Protein AF-A0A6C2ULP2-F1 (afdb_monomer_lite)

Radius of gyration: 17.33 Å; chains: 1; bounding box: 53×50×37 Å

Secondary structure (DSSP, 8-state):
-HHHHHHHHHHHHHHHTTTTTHHHHHHHH-TT--HHHHHHHHHHHHHHHHTT--HHHHHHHHHHHHHHTT----HHHHHHHHTTHHHHTHHHHHHHHHHHHHHHTT--HHHHHHHHHHHHH-------------

Sequence (134 aa):
MRQAEDRVWAAITESAKRKFDYDGFKNRLSESGDERVADFILFQIIEGLAENLSHEELLLKVRGDLELFGYPVPEDEVNGFLADKKEILSAEVHAAREVLSGFAQGRSASELLTQVRKLLYSRPHEIYTRDTSG

Foldseek 3Di:
DVVLLVLLLCLLLVLLCVLDVLQVLLVQQDVVSPVVLSSVLSSLLLLCVLVVHDLVRSLVVNQVVCVVVVRRGDSCSSSVVNPCSCPSSVLSSVLSNCSVVCVVVVHDSVVSSVVSCCSRPPDPPPPPPPPPDD

Structure (mmCIF, N/CA/C/O backbone):
data_AF-A0A6C2ULP2-F1
#
_entry.id   AF-A0A6C2ULP2-F1
#
loop_
_atom_site.group_PDB
_atom_site.id
_atom_site.type_symbol
_atom_site.label_atom_id
_atom_site.label_alt_id
_atom_site.label_comp_id
_atom_site.label_asym_id
_atom_site.label_entity_id
_atom_site.label_seq_id
_atom_site.pdbx_PDB_ins_code
_atom_site.Cartn_x
_atom_site.Cartn_y
_atom_site.Cartn_z
_atom_site.occupancy
_atom_site.B_iso_or_equiv
_atom_site.auth_seq_id
_atom_site.auth_comp_id
_atom_site.auth_asym_id
_atom_site.auth_atom_id
_atom_site.pdbx_PDB_model_num
ATOM 1 N N . MET A 1 1 ? 5.032 6.938 18.925 1.00 44.06 1 MET A N 1
ATOM 2 C CA . MET A 1 1 ? 3.677 6.566 18.464 1.00 44.06 1 MET A CA 1
ATOM 3 C C . MET A 1 1 ? 3.649 5.993 17.039 1.00 44.06 1 MET A C 1
ATOM 5 O O . MET A 1 1 ? 2.819 5.129 16.821 1.00 44.06 1 MET A O 1
ATOM 9 N N . ARG A 1 2 ? 4.600 6.313 16.137 1.00 59.94 2 ARG A N 1
ATOM 10 C CA . ARG A 1 2 ? 4.674 5.739 14.766 1.00 59.94 2 ARG A CA 1
ATOM 11 C C . ARG A 1 2 ? 4.754 4.202 14.677 1.00 59.94 2 ARG A C 1
ATOM 13 O O . ARG A 1 2 ? 4.060 3.607 13.871 1.00 59.94 2 ARG A O 1
ATOM 20 N N . GLN A 1 3 ? 5.460 3.545 15.604 1.00 73.31 3 GLN A N 1
ATOM 21 C CA . GLN A 1 3 ? 5.665 2.084 15.569 1.00 73.31 3 GLN A CA 1
ATOM 22 C C . GLN A 1 3 ? 4.383 1.230 15.543 1.00 73.31 3 GLN A C 1
ATOM 24 O O . GLN A 1 3 ? 4.438 0.069 15.148 1.00 73.31 3 GLN A O 1
ATOM 29 N N . ALA A 1 4 ? 3.249 1.738 16.037 1.00 79.19 4 ALA A N 1
ATOM 30 C CA . ALA A 1 4 ? 1.998 0.980 16.036 1.00 79.19 4 ALA A CA 1
ATOM 31 C C . ALA A 1 4 ? 1.255 1.099 14.697 1.00 79.19 4 ALA A C 1
ATOM 33 O O . ALA A 1 4 ? 0.704 0.107 14.230 1.00 79.19 4 ALA A O 1
ATOM 34 N N . GLU A 1 5 ? 1.285 2.275 14.072 1.00 87.69 5 GLU A N 1
ATOM 35 C CA . GLU A 1 5 ? 0.740 2.518 12.730 1.00 87.69 5 GLU A CA 1
ATOM 36 C C . GLU A 1 5 ? 1.551 1.749 11.684 1.00 87.69 5 GLU A C 1
ATOM 38 O O . GLU A 1 5 ? 0.975 1.044 10.856 1.00 87.69 5 GLU A O 1
ATOM 43 N N . ASP A 1 6 ? 2.881 1.750 11.828 1.00 89.00 6 ASP A N 1
ATOM 44 C CA . ASP A 1 6 ? 3.795 0.963 10.994 1.00 89.00 6 ASP A CA 1
ATOM 45 C C . ASP A 1 6 ? 3.428 -0.531 11.013 1.00 89.00 6 ASP A C 1
ATOM 47 O O . ASP A 1 6 ? 3.499 -1.211 9.994 1.00 89.00 6 ASP A O 1
ATOM 51 N N . ARG A 1 7 ? 2.972 -1.063 12.159 1.00 91.69 7 ARG A N 1
ATOM 52 C CA . ARG A 1 7 ? 2.528 -2.466 12.272 1.00 91.69 7 ARG A CA 1
ATOM 53 C C . ARG A 1 7 ? 1.215 -2.742 11.547 1.00 91.69 7 ARG A C 1
ATOM 55 O O . ARG A 1 7 ? 1.018 -3.871 11.097 1.00 91.69 7 ARG A O 1
ATOM 62 N N . VAL A 1 8 ? 0.311 -1.764 11.477 1.00 94.00 8 VAL A N 1
ATOM 63 C CA . VAL A 1 8 ? -0.943 -1.886 10.718 1.00 94.00 8 VAL A CA 1
ATOM 64 C C . VAL A 1 8 ? -0.612 -1.990 9.236 1.00 94.00 8 VAL A C 1
ATOM 66 O O . VAL A 1 8 ? -1.025 -2.948 8.587 1.00 94.00 8 VAL A O 1
ATOM 69 N N . TRP A 1 9 ? 0.200 -1.061 8.735 1.00 94.62 9 TRP A N 1
ATOM 70 C CA . TRP A 1 9 ? 0.619 -1.043 7.338 1.00 94.62 9 TRP A CA 1
ATOM 71 C C . TRP A 1 9 ? 1.471 -2.250 6.964 1.00 94.62 9 TRP A C 1
ATOM 73 O O . TRP A 1 9 ? 1.197 -2.873 5.943 1.00 94.62 9 TRP A O 1
ATOM 83 N N . ALA A 1 10 ? 2.399 -2.667 7.830 1.00 93.50 10 ALA A N 1
ATOM 84 C CA . ALA A 1 10 ? 3.164 -3.894 7.633 1.00 93.50 10 ALA A CA 1
ATOM 85 C C . ALA A 1 10 ? 2.251 -5.120 7.491 1.00 93.50 10 ALA A C 1
ATOM 87 O O . ALA A 1 10 ? 2.494 -5.978 6.655 1.00 93.50 10 ALA A O 1
ATOM 88 N N . ALA A 1 11 ? 1.159 -5.216 8.257 1.00 94.62 11 ALA A N 1
ATOM 89 C CA . ALA A 1 11 ? 0.233 -6.340 8.112 1.00 94.62 11 ALA A CA 1
ATOM 90 C C . ALA A 1 11 ? -0.462 -6.371 6.737 1.00 94.62 11 ALA A C 1
ATOM 92 O O . ALA A 1 11 ? -0.779 -7.462 6.256 1.00 94.62 11 ALA A O 1
ATOM 93 N N . ILE A 1 12 ? -0.696 -5.204 6.128 1.00 96.25 12 ILE A N 1
ATOM 94 C CA . ILE A 1 12 ? -1.293 -5.064 4.795 1.00 96.25 12 ILE A CA 1
ATOM 95 C C . ILE A 1 12 ? -0.259 -5.390 3.716 1.00 96.25 12 ILE A C 1
ATOM 97 O O . ILE A 1 12 ? -0.513 -6.246 2.869 1.00 96.25 12 ILE A O 1
ATOM 101 N N . THR A 1 13 ? 0.917 -4.762 3.760 1.00 94.69 13 THR A N 1
ATOM 102 C CA . THR A 1 13 ? 1.962 -4.967 2.748 1.00 94.69 13 THR A CA 1
ATOM 103 C C . THR A 1 13 ? 2.492 -6.400 2.768 1.00 94.69 13 THR A C 1
ATOM 105 O O . THR A 1 13 ? 2.635 -7.001 1.709 1.00 94.69 13 THR A O 1
ATOM 108 N N . GLU A 1 14 ? 2.664 -7.018 3.940 1.00 94.56 14 GLU A N 1
ATOM 109 C CA . GLU A 1 14 ? 3.054 -8.432 4.051 1.00 94.56 14 GLU A CA 1
ATOM 110 C C . GLU A 1 14 ? 1.988 -9.402 3.518 1.00 94.56 14 GLU A C 1
ATOM 112 O O . GLU A 1 14 ? 2.325 -10.491 3.048 1.00 94.56 14 GLU A O 1
ATOM 117 N N . SER A 1 15 ? 0.704 -9.025 3.559 1.00 95.31 15 SER A N 1
ATOM 118 C CA . SER A 1 15 ? -0.348 -9.783 2.869 1.00 95.31 15 SER A CA 1
ATOM 119 C C . SER A 1 15 ? -0.191 -9.641 1.357 1.00 95.31 15 SER A C 1
ATOM 121 O O . SER A 1 15 ? -0.135 -10.649 0.651 1.00 95.31 15 SER A O 1
ATOM 123 N N . ALA A 1 16 ? -0.032 -8.404 0.872 1.00 94.56 16 ALA A N 1
ATOM 124 C CA . ALA A 1 16 ? 0.111 -8.090 -0.547 1.00 94.56 16 ALA A CA 1
ATOM 125 C C . ALA A 1 16 ? 1.309 -8.798 -1.195 1.00 94.56 16 ALA A C 1
ATOM 127 O O . ALA A 1 16 ? 1.157 -9.383 -2.267 1.00 94.56 16 ALA A O 1
ATOM 128 N N . LYS A 1 17 ? 2.474 -8.825 -0.527 1.00 94.56 17 LYS A N 1
ATOM 129 C CA . LYS A 1 17 ? 3.696 -9.510 -0.999 1.00 94.56 17 LYS A CA 1
ATOM 130 C C . LYS A 1 17 ? 3.467 -10.979 -1.368 1.00 94.56 17 LYS A C 1
ATOM 132 O O . LYS A 1 17 ? 4.193 -11.527 -2.186 1.00 94.56 17 LYS A O 1
ATOM 137 N N . ARG A 1 18 ? 2.457 -11.633 -0.782 1.00 94.06 18 ARG A N 1
ATOM 138 C CA . ARG A 1 18 ? 2.130 -13.051 -1.022 1.00 94.06 18 ARG A CA 1
ATOM 139 C C . ARG A 1 18 ? 1.156 -13.267 -2.183 1.00 94.06 18 ARG A C 1
ATOM 141 O O . ARG A 1 18 ? 0.833 -14.414 -2.484 1.00 94.06 18 ARG A O 1
ATOM 148 N N . LYS A 1 19 ? 0.631 -12.196 -2.785 1.00 91.88 19 LYS A N 1
ATOM 149 C CA . LYS A 1 19 ? -0.405 -12.244 -3.835 1.00 91.88 19 LYS A CA 1
ATOM 150 C C . LYS A 1 19 ? 0.156 -12.138 -5.251 1.00 91.88 19 LYS A C 1
ATOM 152 O O . LYS A 1 19 ? -0.580 -12.359 -6.206 1.00 91.88 19 LYS A O 1
ATOM 157 N N . PHE A 1 20 ? 1.434 -11.807 -5.393 1.00 90.50 20 PHE A N 1
ATOM 158 C CA . PHE A 1 20 ? 2.123 -11.694 -6.675 1.00 90.50 20 PHE A CA 1
ATOM 159 C C . PHE A 1 20 ? 3.597 -12.083 -6.520 1.00 90.50 20 PHE A C 1
ATOM 161 O O . PHE A 1 20 ? 4.071 -12.314 -5.409 1.00 90.50 20 PHE A O 1
ATOM 168 N N . ASP A 1 21 ? 4.324 -12.153 -7.636 1.00 89.69 21 ASP A N 1
ATOM 169 C CA . ASP A 1 21 ? 5.771 -12.381 -7.644 1.00 89.69 21 ASP A CA 1
ATOM 170 C C . ASP A 1 21 ? 6.526 -11.139 -7.135 1.00 89.69 21 ASP A C 1
ATOM 172 O O . ASP A 1 21 ? 7.006 -10.304 -7.909 1.00 89.69 21 ASP A O 1
ATOM 176 N N . TYR A 1 22 ? 6.564 -10.988 -5.809 1.00 89.75 22 TYR A N 1
ATOM 177 C CA . TYR A 1 22 ? 7.218 -9.867 -5.143 1.00 89.75 22 TYR A CA 1
ATOM 178 C C . TYR A 1 22 ? 8.736 -9.880 -5.343 1.00 89.75 22 TYR A C 1
ATOM 180 O O . TYR A 1 22 ? 9.322 -8.827 -5.586 1.00 89.75 22 TYR A O 1
ATOM 188 N N . ASP A 1 23 ? 9.376 -11.051 -5.317 1.00 88.88 23 ASP A N 1
ATOM 189 C CA . ASP A 1 23 ? 10.818 -11.148 -5.556 1.00 88.88 23 ASP A CA 1
ATOM 190 C C . ASP A 1 23 ? 11.175 -10.743 -6.989 1.00 88.88 23 ASP A C 1
ATOM 192 O O . ASP A 1 23 ? 12.097 -9.951 -7.191 1.00 88.88 23 ASP A O 1
ATOM 196 N N . GLY A 1 24 ? 10.414 -11.195 -7.990 1.00 86.44 24 GLY A N 1
ATOM 197 C CA . GLY A 1 24 ? 10.598 -10.753 -9.370 1.00 86.44 24 GLY A CA 1
ATOM 198 C C . GLY A 1 24 ? 10.298 -9.266 -9.573 1.00 86.44 24 GLY A C 1
ATOM 199 O O . GLY A 1 24 ? 10.910 -8.625 -10.422 1.00 86.44 24 GLY A O 1
ATOM 200 N N . PHE A 1 25 ? 9.369 -8.683 -8.814 1.00 84.38 25 PHE A N 1
ATOM 201 C CA . PHE A 1 25 ? 9.132 -7.235 -8.808 1.00 84.38 25 PHE A CA 1
ATOM 202 C C . PHE A 1 25 ? 10.311 -6.455 -8.207 1.00 84.38 25 PHE A C 1
ATOM 204 O O . PHE A 1 25 ? 10.851 -5.563 -8.858 1.00 84.38 25 PHE A O 1
ATOM 211 N N . LYS A 1 26 ? 10.764 -6.837 -7.011 1.00 86.50 26 LYS A N 1
ATOM 212 C CA . LYS A 1 26 ? 11.921 -6.244 -6.326 1.00 86.50 26 LYS A CA 1
ATOM 213 C C . LYS A 1 26 ? 13.180 -6.273 -7.196 1.00 86.50 26 LYS A C 1
ATOM 215 O O . LYS A 1 26 ? 13.884 -5.272 -7.285 1.00 86.50 26 LYS A O 1
ATOM 220 N N . ASN A 1 27 ? 13.430 -7.395 -7.871 1.00 83.75 27 ASN A N 1
ATOM 221 C CA . ASN A 1 27 ? 14.591 -7.566 -8.746 1.00 83.75 27 ASN A CA 1
ATOM 222 C C . ASN A 1 27 ? 14.509 -6.748 -10.047 1.00 83.75 27 ASN A C 1
ATOM 224 O O . ASN A 1 27 ? 15.532 -6.556 -10.694 1.00 83.75 27 ASN A O 1
ATOM 228 N N . ARG A 1 28 ? 13.314 -6.293 -10.452 1.00 77.12 28 ARG A N 1
ATOM 229 C CA . ARG A 1 28 ? 13.126 -5.444 -11.642 1.00 77.12 28 ARG A CA 1
ATOM 230 C C . ARG A 1 28 ? 13.355 -3.965 -11.347 1.00 77.12 28 ARG A C 1
ATOM 232 O O . ARG A 1 28 ? 14.000 -3.291 -12.130 1.00 77.12 28 ARG A O 1
ATOM 239 N N . LEU A 1 29 ? 12.908 -3.491 -10.186 1.00 71.81 29 LEU A N 1
ATOM 240 C CA . LEU A 1 29 ? 12.967 -2.073 -9.810 1.00 71.81 29 LEU A CA 1
ATOM 241 C C . LEU A 1 29 ? 14.374 -1.496 -9.627 1.00 71.81 29 LEU A C 1
ATOM 243 O O . LEU A 1 29 ? 14.539 -0.279 -9.592 1.00 71.81 29 LEU A O 1
ATOM 247 N N . SER A 1 30 ? 15.386 -2.337 -9.434 1.00 59.94 30 SER A N 1
ATOM 248 C CA . SER A 1 30 ? 16.767 -1.877 -9.328 1.00 59.94 30 SER A CA 1
ATOM 249 C C . SER A 1 30 ? 17.737 -3.004 -9.655 1.00 59.94 30 SER A C 1
ATOM 251 O O . SER A 1 30 ? 17.523 -4.141 -9.239 1.00 59.94 30 SER A O 1
ATOM 253 N N . GLU A 1 31 ? 18.862 -2.675 -10.296 1.00 58.12 31 GLU A N 1
ATOM 254 C CA . GLU A 1 31 ? 20.004 -3.596 -10.433 1.00 58.12 31 GLU A CA 1
ATOM 255 C C . GLU A 1 31 ? 20.525 -4.094 -9.064 1.00 58.12 31 GLU A C 1
ATOM 257 O O . GLU A 1 31 ? 21.218 -5.106 -8.992 1.00 58.12 31 GLU A O 1
ATOM 262 N N . SER A 1 32 ? 20.184 -3.399 -7.969 1.00 57.31 32 SER A N 1
ATOM 263 C CA . SER A 1 32 ? 20.572 -3.718 -6.592 1.00 57.31 32 SER A CA 1
ATOM 264 C C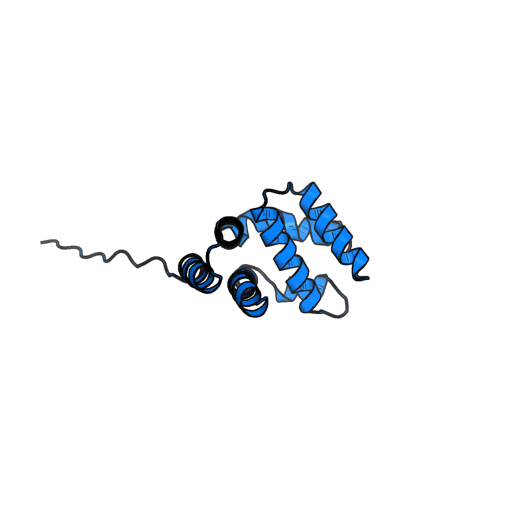 . SER A 1 32 ? 19.556 -4.557 -5.802 1.00 57.31 32 SER A C 1
ATOM 266 O O . SER A 1 32 ? 19.917 -5.060 -4.737 1.00 57.31 32 SER A O 1
ATOM 268 N N . GLY A 1 33 ? 18.315 -4.723 -6.277 1.00 64.50 33 GLY A N 1
ATOM 269 C CA . GLY A 1 33 ? 17.262 -5.468 -5.574 1.00 64.50 33 GLY A CA 1
ATOM 270 C C . GLY A 1 33 ? 16.910 -4.919 -4.182 1.00 64.50 33 GLY A C 1
ATOM 271 O O . GLY A 1 33 ? 16.624 -5.710 -3.280 1.00 64.50 33 GLY A O 1
ATOM 272 N N . ASP A 1 34 ? 16.964 -3.594 -3.971 1.00 80.12 34 ASP A N 1
ATOM 273 C CA . ASP A 1 34 ? 16.715 -2.995 -2.647 1.00 80.12 34 ASP A CA 1
ATOM 274 C C . ASP A 1 34 ? 15.249 -3.187 -2.222 1.00 80.12 34 ASP A C 1
ATOM 276 O O . ASP A 1 34 ? 14.329 -2.525 -2.710 1.00 80.12 34 ASP A O 1
ATOM 280 N N . GLU A 1 35 ? 15.040 -4.096 -1.267 1.00 85.06 35 GLU A N 1
ATOM 281 C CA . GLU A 1 35 ? 13.730 -4.434 -0.707 1.00 85.06 35 GLU A CA 1
ATOM 282 C C . GLU A 1 35 ? 12.991 -3.208 -0.161 1.00 85.06 35 GLU A C 1
ATOM 284 O O . GLU A 1 35 ? 11.771 -3.128 -0.263 1.00 85.06 35 GLU A O 1
ATOM 289 N N . ARG A 1 36 ? 13.710 -2.205 0.356 1.00 84.31 36 ARG A N 1
ATOM 290 C CA . ARG A 1 36 ? 13.076 -1.013 0.935 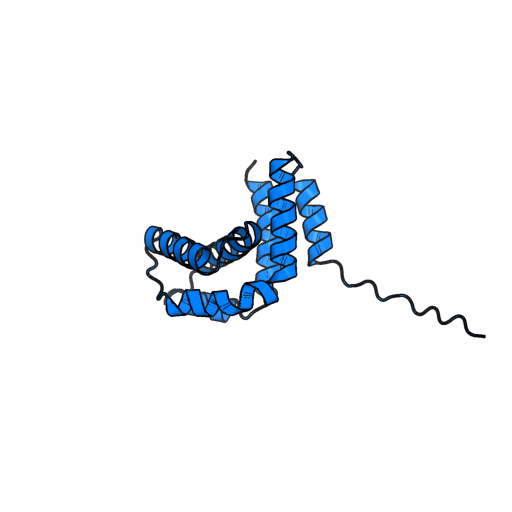1.00 84.31 36 ARG A CA 1
ATOM 291 C C . ARG A 1 36 ? 12.376 -0.170 -0.123 1.00 84.31 36 ARG A C 1
ATOM 293 O O . ARG A 1 36 ? 11.338 0.418 0.164 1.00 84.31 36 ARG A O 1
ATOM 300 N N . VAL A 1 37 ? 12.931 -0.118 -1.333 1.00 82.88 37 VAL A N 1
ATOM 301 C CA . VAL A 1 37 ? 12.337 0.617 -2.458 1.00 82.88 37 VAL A CA 1
ATOM 302 C C . VAL A 1 37 ? 11.096 -0.115 -2.952 1.00 82.88 37 VAL A C 1
ATOM 304 O O . VAL A 1 37 ? 10.045 0.499 -3.120 1.00 82.88 37 VAL A O 1
ATOM 307 N N . ALA A 1 38 ? 11.188 -1.436 -3.113 1.00 86.12 38 ALA A N 1
ATOM 308 C CA . ALA A 1 38 ? 10.052 -2.265 -3.505 1.00 86.12 38 ALA A CA 1
ATOM 309 C C . ALA A 1 38 ? 8.908 -2.202 -2.477 1.00 86.12 38 ALA A C 1
ATOM 311 O O . ALA A 1 38 ? 7.744 -2.062 -2.857 1.00 86.12 38 ALA A O 1
ATOM 312 N N . ASP A 1 39 ? 9.229 -2.226 -1.182 1.00 89.06 39 ASP A N 1
ATOM 313 C CA . ASP A 1 39 ? 8.259 -2.058 -0.095 1.00 89.06 39 ASP A CA 1
ATOM 314 C C . ASP A 1 39 ? 7.596 -0.691 -0.114 1.00 89.06 39 ASP A C 1
ATOM 316 O O . ASP A 1 39 ? 6.376 -0.594 0.031 1.00 89.06 39 ASP A O 1
ATOM 320 N N . PHE A 1 40 ? 8.388 0.358 -0.321 1.00 87.38 40 PHE A N 1
ATOM 321 C CA . PHE A 1 40 ? 7.878 1.713 -0.414 1.00 87.38 40 PHE A CA 1
ATOM 322 C C . PHE A 1 40 ? 6.917 1.870 -1.600 1.00 87.38 40 PHE A C 1
ATOM 324 O O . PHE A 1 40 ? 5.819 2.392 -1.424 1.00 87.38 40 PHE A O 1
ATOM 331 N N . ILE A 1 41 ? 7.269 1.359 -2.783 1.00 87.44 41 ILE A N 1
ATOM 332 C CA . ILE A 1 41 ? 6.385 1.409 -3.956 1.00 87.44 41 ILE A CA 1
ATOM 333 C C . ILE A 1 41 ? 5.102 0.618 -3.702 1.00 87.44 41 ILE A C 1
ATOM 335 O O . ILE A 1 41 ? 4.011 1.112 -3.973 1.00 87.44 41 ILE A O 1
ATOM 339 N N . LEU A 1 42 ? 5.207 -0.595 -3.156 1.00 91.31 42 LEU A N 1
ATOM 340 C CA . LEU A 1 42 ? 4.035 -1.411 -2.846 1.00 91.31 42 LEU A CA 1
ATOM 341 C C . LEU A 1 42 ? 3.093 -0.691 -1.872 1.00 91.31 42 LEU A C 1
ATOM 343 O O . LEU A 1 42 ? 1.879 -0.688 -2.079 1.00 91.31 42 LEU A O 1
ATOM 347 N N . PHE A 1 43 ? 3.652 -0.055 -0.841 1.00 93.00 43 PHE A N 1
ATOM 348 C CA . PHE A 1 43 ? 2.902 0.783 0.088 1.00 93.00 43 PHE A CA 1
ATOM 349 C C . PHE A 1 43 ? 2.186 1.929 -0.640 1.00 93.00 43 PHE A C 1
ATOM 351 O O . PHE A 1 43 ? 0.968 2.047 -0.516 1.00 93.00 43 PHE A O 1
ATOM 358 N N . GLN A 1 44 ? 2.909 2.703 -1.456 1.00 91.69 44 GLN A N 1
ATOM 359 C CA . GLN A 1 44 ? 2.361 3.835 -2.211 1.00 91.69 44 GLN A CA 1
ATOM 360 C C . GLN A 1 44 ? 1.218 3.435 -3.145 1.00 91.69 44 GLN A C 1
ATOM 362 O O . GLN A 1 44 ? 0.229 4.151 -3.282 1.00 91.69 44 GLN A O 1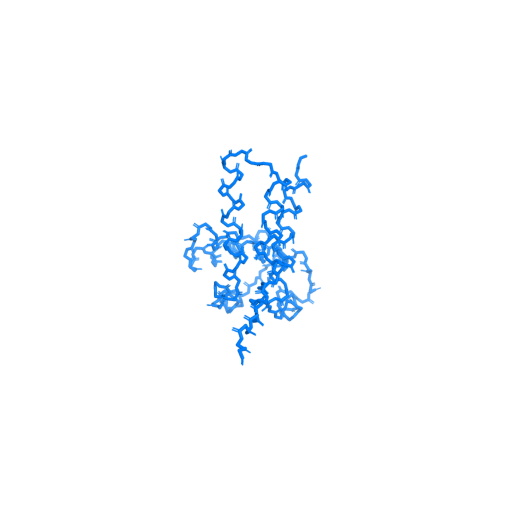
ATOM 367 N N . ILE A 1 45 ? 1.324 2.258 -3.756 1.00 91.81 45 ILE A N 1
ATOM 368 C CA . ILE A 1 45 ? 0.297 1.722 -4.646 1.00 91.81 45 ILE A CA 1
ATOM 369 C C . ILE A 1 45 ? -0.970 1.374 -3.875 1.00 91.81 45 ILE A C 1
ATOM 371 O O . ILE A 1 45 ? -2.063 1.765 -4.276 1.00 91.81 45 ILE A O 1
ATOM 375 N N . ILE A 1 46 ? -0.838 0.651 -2.764 1.00 95.12 46 ILE A N 1
ATOM 376 C CA . ILE A 1 46 ? -1.989 0.259 -1.946 1.00 95.12 46 ILE A CA 1
ATOM 377 C C . ILE A 1 46 ? -2.6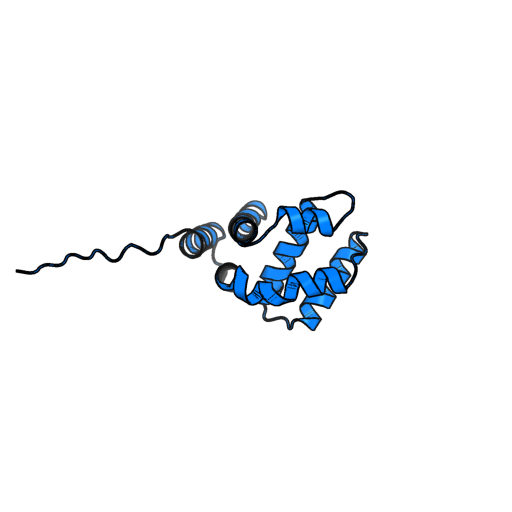68 1.497 -1.352 1.00 95.12 46 ILE A C 1
ATOM 379 O O . ILE A 1 46 ? -3.895 1.594 -1.401 1.00 95.12 46 ILE A O 1
ATOM 383 N N . GLU A 1 47 ? -1.882 2.437 -0.825 1.00 94.94 47 GLU A N 1
ATOM 384 C CA . GLU A 1 47 ? -2.367 3.700 -0.266 1.00 94.94 47 GLU A CA 1
ATOM 385 C C . GLU A 1 47 ? -3.095 4.531 -1.331 1.00 94.94 47 GLU A C 1
ATOM 387 O O . GLU A 1 47 ? -4.272 4.845 -1.164 1.00 94.94 47 GLU A O 1
ATOM 392 N N . GLY A 1 48 ? -2.469 4.785 -2.482 1.00 93.94 48 GLY A N 1
ATOM 393 C CA . GLY A 1 48 ? -3.087 5.577 -3.544 1.00 93.94 48 GLY A CA 1
ATOM 394 C C . GLY A 1 48 ? -4.345 4.932 -4.141 1.00 93.94 48 GLY A C 1
ATOM 395 O O . GLY A 1 48 ? -5.340 5.611 -4.401 1.00 93.94 48 GLY A O 1
ATOM 396 N N . LEU A 1 49 ? -4.376 3.603 -4.289 1.00 93.69 49 LEU A N 1
ATOM 397 C CA . LEU A 1 49 ? -5.594 2.885 -4.689 1.00 93.69 49 LEU A CA 1
ATOM 398 C C . LEU A 1 49 ? -6.698 2.980 -3.624 1.00 93.69 49 LEU A C 1
ATOM 400 O O . LEU A 1 49 ? -7.893 3.045 -3.955 1.00 93.69 49 LEU A O 1
ATOM 404 N N . ALA A 1 50 ? -6.326 2.986 -2.343 1.00 95.06 50 ALA A N 1
ATOM 405 C CA . ALA A 1 50 ? -7.264 3.178 -1.248 1.00 95.06 50 ALA A CA 1
ATOM 406 C C . ALA A 1 50 ? -7.882 4.583 -1.293 1.00 95.06 50 ALA A C 1
ATOM 408 O O . ALA A 1 50 ? -9.102 4.704 -1.166 1.00 95.06 50 ALA A O 1
ATOM 409 N N . GLU A 1 51 ? -7.081 5.601 -1.602 1.00 94.62 51 GLU A N 1
ATOM 410 C CA . GLU A 1 51 ? -7.506 6.994 -1.793 1.00 94.62 51 GLU A CA 1
ATOM 411 C C . GLU A 1 51 ? -8.306 7.239 -3.086 1.00 94.62 51 GLU A C 1
ATOM 413 O O . GLU A 1 51 ? -8.858 8.319 -3.277 1.00 94.62 51 GLU A O 1
ATOM 418 N N . ASN A 1 52 ? -8.473 6.216 -3.933 1.00 92.62 52 ASN A N 1
ATOM 419 C CA . ASN A 1 52 ? -9.118 6.292 -5.250 1.00 92.62 52 ASN A CA 1
ATOM 420 C C . ASN A 1 52 ? -8.377 7.178 -6.259 1.00 92.62 52 ASN A C 1
ATOM 422 O O . ASN A 1 52 ? -9.020 7.725 -7.157 1.00 92.62 52 ASN A O 1
ATOM 426 N N . LEU A 1 53 ? -7.049 7.273 -6.157 1.00 93.00 53 LEU A N 1
ATOM 427 C CA . LEU A 1 53 ? -6.254 7.876 -7.220 1.00 93.00 53 LEU A CA 1
ATOM 428 C C . LEU A 1 53 ? -6.514 7.144 -8.541 1.00 93.00 53 LEU A C 1
ATOM 430 O O . LEU A 1 53 ? -6.634 5.911 -8.592 1.00 93.00 53 LEU A O 1
ATOM 434 N N . SER A 1 54 ? -6.620 7.917 -9.617 1.00 90.50 54 SER A N 1
ATOM 435 C CA . SER A 1 54 ? -6.609 7.367 -10.964 1.00 90.50 54 SER A CA 1
ATOM 436 C C . SER A 1 54 ? -5.265 6.697 -11.250 1.00 90.50 54 SER A C 1
ATOM 438 O O . SER A 1 54 ? -4.258 6.933 -10.580 1.00 90.50 54 SER A O 1
ATOM 440 N N . HIS A 1 55 ? -5.243 5.841 -12.269 1.00 88.88 55 HIS A N 1
ATOM 441 C CA . HIS A 1 55 ? -4.019 5.157 -12.682 1.00 88.88 55 HIS A CA 1
ATOM 442 C C . HIS A 1 55 ? -2.899 6.145 -13.042 1.00 88.88 55 HIS A C 1
ATOM 444 O O . HIS A 1 55 ? -1.752 5.932 -12.664 1.00 88.88 55 HIS A O 1
ATOM 450 N N . GLU A 1 56 ? -3.243 7.241 -13.722 1.00 90.31 56 GLU A N 1
ATOM 451 C CA . GLU A 1 56 ? -2.302 8.296 -14.114 1.00 90.31 56 GLU A CA 1
ATOM 452 C C . GLU A 1 56 ? -1.744 9.047 -12.897 1.00 90.31 56 GLU A C 1
ATOM 454 O O . GLU A 1 56 ? -0.531 9.210 -12.777 1.00 90.31 56 GLU A O 1
ATOM 459 N N . GLU A 1 57 ? -2.607 9.440 -11.954 1.00 92.62 57 GLU A N 1
ATOM 460 C CA . GLU A 1 57 ? -2.180 10.100 -10.712 1.00 92.62 57 GLU A CA 1
ATOM 461 C C . GLU A 1 57 ? -1.262 9.199 -9.886 1.00 92.62 57 GLU A C 1
ATOM 463 O O . GLU A 1 57 ? -0.243 9.656 -9.369 1.00 92.62 57 GLU A O 1
ATOM 468 N N . LEU A 1 58 ? -1.593 7.909 -9.789 1.00 91.56 58 LEU A N 1
ATOM 469 C CA . LEU A 1 58 ? -0.792 6.944 -9.049 1.00 91.56 58 LEU A CA 1
ATOM 470 C C . LEU A 1 58 ? 0.571 6.709 -9.705 1.00 91.56 58 LEU A C 1
ATOM 472 O O . LEU A 1 58 ? 1.587 6.667 -9.012 1.00 91.56 58 LEU A O 1
ATOM 476 N N . LEU A 1 59 ? 0.604 6.598 -11.034 1.00 90.25 59 LEU A N 1
ATOM 477 C CA . LEU A 1 59 ? 1.839 6.472 -11.803 1.00 90.25 59 LEU A CA 1
ATOM 478 C C . LEU A 1 59 ? 2.740 7.695 -11.605 1.00 90.25 59 LEU A C 1
ATOM 480 O O . LEU A 1 59 ? 3.926 7.540 -11.309 1.00 90.25 59 LEU A O 1
ATOM 484 N N . LEU A 1 60 ? 2.179 8.903 -11.719 1.00 90.44 60 LEU A N 1
ATOM 485 C CA . LEU A 1 60 ? 2.914 10.150 -11.508 1.00 90.44 60 LEU A CA 1
ATOM 486 C C . LEU A 1 60 ? 3.458 10.236 -10.080 1.00 90.44 60 LEU A C 1
ATOM 488 O O . LEU A 1 60 ? 4.622 10.585 -9.885 1.00 90.44 60 LEU A O 1
ATOM 492 N N . LYS A 1 61 ? 2.633 9.876 -9.091 1.00 90.38 61 LYS A N 1
ATOM 493 C CA . LYS A 1 61 ? 3.016 9.878 -7.681 1.00 90.38 61 LYS A CA 1
ATOM 494 C C . LYS A 1 61 ? 4.192 8.936 -7.417 1.00 90.38 61 LYS A C 1
ATOM 496 O O . LYS A 1 61 ? 5.215 9.369 -6.897 1.00 90.38 61 LYS A O 1
ATOM 501 N N . VAL A 1 62 ? 4.060 7.665 -7.801 1.00 88.81 62 VAL A N 1
ATOM 502 C CA . VAL A 1 62 ? 5.088 6.639 -7.562 1.00 88.81 62 VAL A CA 1
ATOM 503 C C . VAL A 1 62 ? 6.398 7.013 -8.252 1.00 88.81 62 VAL A C 1
ATOM 505 O O . VAL A 1 62 ? 7.462 6.887 -7.651 1.00 88.81 62 VAL A O 1
ATOM 508 N N . ARG A 1 63 ? 6.336 7.517 -9.489 1.00 88.06 63 ARG A N 1
ATOM 509 C CA . ARG A 1 63 ? 7.528 7.971 -10.215 1.00 88.06 63 ARG A CA 1
ATOM 510 C C . ARG A 1 63 ? 8.196 9.169 -9.557 1.00 88.06 63 ARG A C 1
ATOM 512 O O . ARG A 1 63 ? 9.405 9.138 -9.365 1.00 88.06 63 ARG A O 1
ATOM 519 N N . GLY A 1 64 ? 7.423 10.191 -9.192 1.00 87.69 64 GLY A N 1
ATOM 520 C CA . GLY A 1 64 ? 7.957 11.379 -8.528 1.00 87.69 64 GLY A CA 1
ATOM 521 C C . GLY A 1 64 ? 8.648 11.036 -7.209 1.00 87.69 64 GLY A C 1
ATOM 522 O O . GLY A 1 64 ? 9.741 11.533 -6.936 1.00 87.69 64 GLY A O 1
ATOM 523 N N . ASP A 1 65 ? 8.060 10.125 -6.429 1.00 86.81 65 ASP A N 1
ATOM 524 C CA . ASP A 1 65 ? 8.670 9.659 -5.187 1.00 86.81 65 ASP A CA 1
ATOM 525 C C . ASP A 1 65 ? 9.972 8.878 -5.464 1.00 86.81 65 ASP A C 1
ATOM 527 O O . ASP A 1 65 ? 10.983 9.104 -4.801 1.00 86.81 65 ASP A O 1
ATOM 531 N N . LEU A 1 66 ? 9.996 8.002 -6.474 1.00 83.19 66 LEU A N 1
ATOM 532 C CA . LEU A 1 66 ? 11.195 7.239 -6.841 1.00 83.19 66 LEU A CA 1
ATOM 533 C C . LEU A 1 66 ? 12.343 8.117 -7.345 1.00 83.19 66 LEU A C 1
ATOM 535 O O . LEU A 1 66 ? 13.489 7.941 -6.921 1.00 83.19 66 LEU A O 1
ATOM 539 N N . GLU A 1 67 ? 12.036 9.097 -8.192 1.00 84.38 67 GLU A N 1
ATOM 540 C CA . GLU A 1 67 ? 13.005 10.084 -8.671 1.00 84.38 67 GLU A CA 1
ATOM 541 C C . GLU A 1 67 ? 13.598 10.888 -7.504 1.00 84.38 67 GLU A C 1
ATOM 543 O O . GLU A 1 67 ? 14.814 11.088 -7.452 1.00 84.38 67 GLU A O 1
ATOM 548 N N . LEU A 1 68 ? 12.777 11.272 -6.519 1.00 83.44 68 LEU A N 1
ATOM 549 C CA . LEU A 1 68 ? 13.231 11.970 -5.312 1.00 83.44 68 LEU A CA 1
ATOM 550 C C . LEU A 1 68 ? 14.207 11.128 -4.473 1.00 83.44 68 LEU A C 1
ATOM 552 O O . LEU A 1 68 ? 15.138 11.675 -3.878 1.00 83.44 68 LEU A O 1
ATOM 556 N N . PHE A 1 69 ? 14.027 9.806 -4.442 1.00 76.50 69 PHE A N 1
ATOM 557 C CA . PHE A 1 69 ? 14.938 8.877 -3.766 1.00 76.50 69 PHE A CA 1
ATOM 558 C C . PHE A 1 69 ? 16.166 8.490 -4.606 1.00 76.50 69 PHE A C 1
ATOM 560 O O . PHE A 1 69 ? 17.007 7.728 -4.130 1.00 76.50 69 PHE A O 1
ATOM 567 N N . GLY A 1 70 ? 16.308 9.031 -5.821 1.00 79.06 70 GLY A N 1
ATOM 568 C CA . GLY A 1 70 ? 17.432 8.741 -6.710 1.00 79.06 70 GLY A CA 1
ATOM 569 C C . GLY A 1 70 ? 17.314 7.405 -7.447 1.00 79.06 70 GLY A C 1
ATOM 570 O O . GLY A 1 70 ? 18.326 6.884 -7.911 1.00 79.06 70 GLY A O 1
ATOM 571 N N . TYR A 1 71 ? 16.100 6.861 -7.567 1.00 77.75 71 TYR A N 1
ATOM 572 C CA . TYR A 1 71 ? 15.800 5.639 -8.312 1.00 77.75 71 TYR A CA 1
ATOM 573 C C . TYR A 1 71 ? 15.019 5.984 -9.586 1.00 77.75 71 TYR A C 1
ATOM 575 O O . TYR A 1 71 ? 13.790 5.961 -9.581 1.00 77.75 71 TYR A O 1
ATOM 583 N N . PRO A 1 72 ? 15.692 6.326 -10.696 1.00 72.69 72 PRO A N 1
ATOM 584 C CA . PRO A 1 72 ? 15.006 6.531 -11.963 1.00 72.69 72 PRO A CA 1
ATOM 585 C C . PRO A 1 72 ? 14.512 5.177 -12.492 1.00 72.69 72 PRO A C 1
ATOM 587 O O . PRO A 1 72 ? 15.297 4.382 -13.004 1.00 72.69 72 PRO A O 1
ATOM 590 N N . VAL A 1 73 ? 13.213 4.906 -12.354 1.00 71.88 73 VAL A N 1
ATOM 591 C CA . VAL A 1 73 ? 12.573 3.694 -12.889 1.00 71.88 73 VAL A CA 1
ATOM 592 C C . VAL A 1 73 ? 11.844 4.039 -14.193 1.00 71.88 73 VAL A C 1
ATOM 594 O O . VAL A 1 73 ? 11.159 5.067 -14.243 1.00 71.88 73 VAL A O 1
ATOM 597 N N . PRO A 1 74 ? 11.957 3.215 -15.255 1.00 72.69 74 PRO A N 1
ATOM 598 C CA . PRO A 1 74 ? 11.208 3.426 -16.489 1.00 72.69 74 PRO A CA 1
ATOM 599 C C . PRO A 1 74 ? 9.696 3.460 -16.241 1.00 72.69 74 PRO A C 1
ATOM 601 O O . PRO A 1 74 ? 9.150 2.637 -15.505 1.00 72.69 74 PRO A O 1
ATOM 604 N N . GLU A 1 75 ? 9.002 4.389 -16.899 1.00 76.88 75 GLU A N 1
ATOM 605 C CA . GLU A 1 75 ? 7.547 4.537 -16.778 1.00 76.88 75 GLU A CA 1
ATOM 606 C C . GLU A 1 75 ? 6.806 3.233 -17.095 1.00 76.88 75 GLU A C 1
ATOM 608 O O . GLU A 1 75 ? 5.900 2.846 -16.358 1.00 76.88 75 GLU A O 1
ATOM 613 N N . ASP A 1 76 ? 7.245 2.521 -18.134 1.00 79.88 76 ASP A N 1
ATOM 614 C CA . ASP A 1 76 ? 6.650 1.258 -18.570 1.00 79.88 76 ASP A CA 1
ATOM 615 C C . ASP A 1 76 ? 6.730 0.155 -17.505 1.00 79.88 76 ASP A C 1
ATOM 617 O O . ASP A 1 76 ? 5.828 -0.681 -17.420 1.00 79.88 76 ASP A O 1
ATOM 621 N N . GLU A 1 77 ? 7.763 0.156 -16.656 1.00 77.25 77 GLU A N 1
ATOM 622 C CA . GLU A 1 77 ? 7.900 -0.834 -15.583 1.00 77.25 77 GLU A CA 1
ATOM 623 C C . GLU A 1 77 ? 6.894 -0.590 -14.458 1.00 77.25 77 GLU A C 1
ATOM 625 O O . GLU A 1 77 ? 6.210 -1.518 -14.018 1.00 77.25 77 GLU A O 1
ATOM 630 N N . VAL A 1 78 ? 6.754 0.666 -14.023 1.00 79.19 78 VAL A N 1
ATOM 631 C CA . VAL A 1 78 ? 5.773 1.044 -12.996 1.00 79.19 78 VAL A CA 1
ATOM 632 C C . VAL A 1 78 ? 4.354 0.868 -13.536 1.00 79.19 78 VAL A C 1
ATOM 634 O O . VAL A 1 78 ? 3.494 0.303 -12.863 1.00 79.19 78 VAL A O 1
ATOM 637 N N . ASN A 1 79 ? 4.114 1.292 -14.776 1.00 83.62 79 ASN A N 1
ATOM 638 C CA . ASN A 1 79 ? 2.828 1.167 -15.449 1.00 83.62 79 ASN A CA 1
ATOM 639 C C . ASN A 1 79 ? 2.407 -0.304 -15.609 1.00 83.62 79 ASN A C 1
ATOM 641 O O . ASN A 1 79 ? 1.286 -0.676 -15.253 1.00 83.62 79 ASN A O 1
ATOM 645 N N . GLY A 1 80 ? 3.325 -1.155 -16.078 1.00 79.81 80 GLY A N 1
ATOM 646 C CA . GLY A 1 80 ? 3.101 -2.593 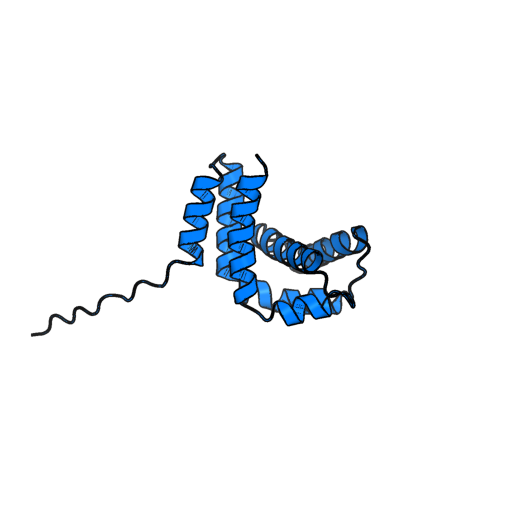-16.207 1.00 79.81 80 GLY A CA 1
ATOM 647 C C . GLY A 1 80 ? 2.837 -3.266 -14.863 1.00 79.81 80 GLY A C 1
ATOM 648 O O . GLY A 1 80 ? 1.995 -4.158 -14.779 1.00 79.81 80 GLY A O 1
ATOM 649 N N . PHE A 1 81 ? 3.495 -2.807 -13.794 1.00 77.38 81 PHE A N 1
ATOM 650 C CA . PHE A 1 81 ? 3.201 -3.290 -12.452 1.00 77.38 81 PHE A CA 1
ATOM 651 C C . PHE A 1 81 ? 1.810 -2.873 -11.979 1.00 77.38 81 PHE A C 1
ATOM 653 O O . PHE A 1 81 ? 1.135 -3.700 -11.387 1.00 77.38 81 PHE A O 1
ATOM 660 N N . LEU A 1 82 ? 1.376 -1.635 -12.226 1.00 82.00 82 LEU A N 1
ATOM 661 C CA . LEU A 1 82 ? 0.104 -1.087 -11.741 1.00 82.00 82 LEU A CA 1
ATOM 662 C C . LEU A 1 82 ? -1.144 -1.711 -12.385 1.00 82.00 82 LEU A C 1
ATOM 664 O O . LEU A 1 82 ? -2.186 -1.786 -11.730 1.00 82.00 82 LEU A O 1
ATOM 668 N N . ALA A 1 83 ? -1.046 -2.146 -13.644 1.00 82.50 83 ALA A N 1
ATOM 669 C CA . ALA A 1 83 ? -2.189 -2.476 -14.500 1.00 82.50 83 ALA A CA 1
ATOM 670 C C . ALA A 1 83 ? -3.176 -3.508 -13.912 1.00 82.50 83 ALA A C 1
ATOM 672 O O . ALA A 1 83 ? -4.382 -3.395 -14.121 1.00 82.50 83 ALA A O 1
ATOM 673 N N . ASP A 1 84 ? -2.686 -4.492 -13.157 1.00 82.50 84 ASP A N 1
ATOM 674 C CA . ASP A 1 84 ? -3.471 -5.595 -12.582 1.00 82.50 84 ASP A CA 1
ATOM 675 C C . ASP A 1 84 ? -3.600 -5.521 -11.043 1.00 82.50 84 ASP A C 1
ATOM 677 O O . ASP A 1 84 ? -4.370 -6.267 -10.430 1.00 82.50 84 ASP A O 1
ATOM 681 N N . LYS A 1 85 ? -2.882 -4.606 -10.377 1.00 84.44 85 LYS A N 1
ATOM 682 C CA . LYS A 1 85 ? -2.751 -4.617 -8.906 1.00 84.44 85 LYS A CA 1
ATOM 683 C C . LYS A 1 85 ? -4.013 -4.211 -8.187 1.00 84.44 85 LYS A C 1
ATOM 685 O O . LYS A 1 85 ? -4.263 -4.705 -7.094 1.00 84.44 85 LYS A O 1
ATOM 690 N N . LYS A 1 86 ? -4.843 -3.375 -8.806 1.00 83.19 86 LYS A N 1
ATOM 691 C CA . LYS A 1 86 ? -6.156 -3.031 -8.254 1.00 83.19 86 LYS A CA 1
ATOM 692 C C . LYS A 1 86 ? -7.048 -4.263 -8.075 1.00 83.19 86 LYS A C 1
ATOM 694 O O . LYS A 1 86 ? -7.804 -4.325 -7.109 1.00 83.19 86 LYS A O 1
ATOM 699 N N . GLU A 1 87 ? -6.956 -5.231 -8.983 1.00 87.94 87 GLU A N 1
ATOM 700 C CA . GLU A 1 87 ? -7.723 -6.475 -8.910 1.00 87.94 87 GLU A CA 1
ATOM 701 C C . GLU A 1 87 ? -7.069 -7.467 -7.938 1.00 87.94 87 GLU A C 1
ATOM 703 O O . GLU A 1 87 ? -7.717 -7.929 -6.993 1.00 87.94 87 GLU A O 1
ATOM 708 N N . ILE A 1 88 ? -5.764 -7.718 -8.109 1.00 91.69 88 ILE A N 1
ATOM 709 C CA . ILE A 1 88 ? -4.994 -8.682 -7.303 1.00 91.69 88 ILE A CA 1
ATOM 710 C C . ILE A 1 88 ? -4.985 -8.310 -5.814 1.00 91.69 88 ILE A C 1
ATOM 712 O O . ILE A 1 88 ? -5.101 -9.187 -4.959 1.00 91.69 88 ILE A O 1
ATOM 716 N N . LEU A 1 89 ? -4.858 -7.017 -5.504 1.00 93.50 89 LEU A N 1
ATOM 717 C CA . LEU A 1 89 ? -4.736 -6.490 -4.143 1.00 93.50 89 LEU A CA 1
ATOM 718 C C . LEU A 1 89 ? -6.056 -5.913 -3.618 1.00 93.50 89 LEU A C 1
ATOM 720 O O . LEU A 1 89 ? -6.053 -5.099 -2.700 1.00 93.50 89 LEU A O 1
ATOM 724 N N . SER A 1 90 ? -7.200 -6.289 -4.194 1.00 93.44 90 SER A N 1
ATOM 725 C CA . SER A 1 90 ? -8.508 -5.721 -3.830 1.00 93.44 90 SER A CA 1
ATOM 726 C C . SER A 1 90 ? -8.829 -5.830 -2.329 1.00 93.44 90 SER A C 1
ATOM 728 O O . SER A 1 90 ? -9.381 -4.890 -1.749 1.00 93.44 90 SER A O 1
ATOM 730 N N . ALA A 1 91 ? -8.434 -6.928 -1.673 1.00 94.81 91 ALA A N 1
ATOM 731 C CA . ALA A 1 91 ? -8.591 -7.109 -0.230 1.00 94.81 91 ALA A CA 1
ATOM 732 C C . ALA A 1 91 ? -7.678 -6.170 0.577 1.00 94.81 91 ALA A C 1
ATOM 734 O O . ALA A 1 91 ? -8.122 -5.554 1.547 1.00 94.81 91 ALA A O 1
ATOM 735 N N . GLU A 1 92 ? -6.419 -6.022 0.166 1.00 97.00 92 GLU A N 1
ATOM 736 C CA . GLU A 1 92 ? -5.447 -5.127 0.795 1.00 97.00 92 GLU A CA 1
ATOM 737 C C . GLU A 1 92 ? -5.814 -3.653 0.604 1.00 97.00 92 GLU A C 1
ATOM 739 O O . GLU A 1 92 ? -5.742 -2.879 1.557 1.00 97.00 92 GLU A O 1
ATOM 744 N N . VAL A 1 93 ? -6.301 -3.277 -0.579 1.00 95.62 93 VAL A N 1
ATOM 745 C CA . VAL A 1 93 ? -6.839 -1.939 -0.865 1.00 95.62 93 VAL A CA 1
ATOM 746 C C . VAL A 1 93 ? -8.064 -1.659 0.005 1.00 95.62 93 VAL A C 1
ATOM 748 O O . VAL A 1 93 ? -8.184 -0.573 0.572 1.00 95.62 93 VAL A O 1
ATOM 751 N N . HIS A 1 94 ? -8.966 -2.630 0.170 1.00 95.19 94 HIS A N 1
ATOM 752 C CA . HIS A 1 94 ? -10.105 -2.472 1.074 1.00 95.19 94 HIS A CA 1
ATOM 753 C C . HIS A 1 94 ? -9.660 -2.304 2.535 1.00 95.19 94 HIS A C 1
ATOM 755 O O . HIS A 1 94 ? -10.128 -1.390 3.213 1.00 95.19 94 HIS A O 1
ATOM 761 N N . ALA A 1 95 ? -8.718 -3.124 3.008 1.00 96.38 95 ALA A N 1
ATOM 762 C CA . ALA A 1 95 ? -8.164 -2.998 4.353 1.00 96.38 95 ALA A CA 1
ATOM 763 C C . ALA A 1 95 ? -7.477 -1.637 4.570 1.00 96.38 95 ALA A C 1
ATOM 765 O O . ALA A 1 95 ? -7.667 -1.021 5.617 1.00 96.38 95 ALA A O 1
ATOM 766 N N . ALA A 1 96 ? -6.738 -1.134 3.580 1.00 96.88 96 ALA A N 1
ATOM 767 C CA . ALA A 1 96 ? -6.111 0.184 3.629 1.00 96.88 96 ALA A CA 1
ATOM 768 C C . ALA A 1 96 ? -7.143 1.319 3.720 1.00 96.88 96 ALA A C 1
ATOM 770 O O . ALA A 1 96 ? -6.970 2.235 4.521 1.00 96.88 96 ALA A O 1
ATOM 771 N N . ARG A 1 97 ? -8.269 1.231 2.995 1.00 95.88 97 ARG A N 1
ATOM 772 C CA . ARG A 1 97 ? -9.381 2.198 3.120 1.00 95.88 97 ARG A CA 1
ATOM 773 C C . ARG A 1 97 ? -9.953 2.250 4.532 1.00 95.88 97 ARG A C 1
ATOM 775 O O . ARG A 1 97 ? -10.153 3.337 5.072 1.00 95.88 97 ARG A O 1
ATOM 782 N N . GLU A 1 98 ? -10.187 1.087 5.135 1.00 95.62 98 GLU A N 1
ATOM 783 C CA . GLU A 1 98 ? -10.678 0.986 6.515 1.00 95.62 98 GLU A CA 1
ATOM 784 C C . GLU A 1 98 ? -9.687 1.593 7.516 1.00 95.62 98 GLU A C 1
ATOM 786 O O . GLU A 1 98 ? -10.091 2.241 8.483 1.00 95.62 98 GLU A O 1
ATOM 791 N N . VAL A 1 99 ? -8.387 1.417 7.272 1.00 95.56 99 VAL A N 1
ATOM 792 C CA . VAL A 1 99 ? -7.317 1.986 8.098 1.00 95.56 99 VAL A CA 1
ATOM 793 C C . VAL A 1 99 ? -7.260 3.506 7.976 1.00 95.56 99 VAL A C 1
ATOM 795 O O . VAL A 1 99 ? -7.287 4.182 9.003 1.00 95.56 99 VAL A O 1
ATOM 798 N N . LEU A 1 100 ? -7.247 4.048 6.755 1.00 94.56 100 LEU A N 1
ATOM 799 C CA . LEU A 1 100 ? -7.245 5.495 6.511 1.00 94.56 100 LEU A CA 1
ATOM 800 C C . LEU A 1 100 ? -8.471 6.165 7.146 1.00 94.56 100 LEU A C 1
ATOM 802 O O . LEU A 1 100 ? -8.341 7.131 7.901 1.00 94.56 100 LEU A O 1
ATOM 806 N N . SER A 1 101 ? -9.663 5.605 6.912 1.00 94.94 101 SER A N 1
ATOM 807 C CA . SER A 1 101 ? -10.906 6.096 7.517 1.00 94.94 101 SER A CA 1
ATOM 808 C C . SER A 1 101 ? -10.875 5.991 9.043 1.00 94.94 101 SER A C 1
ATOM 810 O O . SER A 1 101 ? -11.258 6.923 9.751 1.00 94.94 101 SER A O 1
ATOM 812 N N . GLY A 1 102 ? -10.371 4.874 9.567 1.00 95.25 102 GLY A N 1
ATOM 813 C CA . GLY A 1 102 ? -10.287 4.640 10.998 1.00 95.25 102 GLY A CA 1
ATOM 814 C C . GLY A 1 102 ? -9.347 5.602 11.716 1.00 95.25 102 GLY A C 1
ATOM 815 O O . GLY A 1 102 ? -9.713 6.124 12.770 1.00 95.25 102 GLY A O 1
ATOM 816 N N . PHE A 1 103 ? -8.178 5.891 11.142 1.00 94.19 103 PHE A N 1
ATOM 817 C CA . PHE A 1 103 ? -7.273 6.902 11.688 1.00 94.19 103 PHE A CA 1
ATOM 818 C C . PHE A 1 103 ? -7.889 8.300 11.646 1.00 94.19 103 PHE A C 1
ATOM 820 O O . PHE A 1 103 ? -7.811 9.017 12.643 1.00 94.19 103 PHE A O 1
ATOM 827 N N . ALA A 1 104 ? -8.580 8.665 10.561 1.00 93.06 104 ALA A N 1
ATOM 828 C CA . ALA A 1 104 ? -9.296 9.941 10.475 1.00 93.06 104 ALA A CA 1
ATOM 829 C C . ALA A 1 104 ? -10.397 10.083 11.547 1.00 93.06 104 ALA A C 1
ATOM 831 O O . ALA A 1 104 ? -10.684 11.186 12.007 1.00 93.06 104 ALA A O 1
ATOM 832 N N . GLN A 1 105 ? -10.984 8.966 11.986 1.00 95.25 105 GLN A N 1
ATOM 833 C CA . GLN A 1 105 ? -11.964 8.906 13.079 1.00 95.25 105 GLN A CA 1
ATOM 834 C C . GLN A 1 105 ? -11.328 8.830 14.480 1.00 95.25 105 GLN A C 1
ATOM 836 O O . GLN A 1 105 ? -12.050 8.753 15.474 1.00 95.25 105 GLN A O 1
ATOM 841 N N . GLY A 1 106 ? -9.996 8.826 14.588 1.00 94.25 106 GLY A N 1
ATOM 842 C CA . GLY A 1 106 ? -9.281 8.732 15.863 1.00 94.25 106 GLY A CA 1
ATOM 843 C C . GLY A 1 106 ? -9.257 7.328 16.477 1.00 94.25 106 GLY A C 1
ATOM 844 O O . GLY A 1 106 ? -9.003 7.196 17.676 1.00 94.25 106 GLY A O 1
ATOM 845 N N . ARG A 1 107 ? -9.519 6.272 15.691 1.00 95.12 107 ARG A N 1
ATOM 846 C CA . ARG A 1 107 ? -9.404 4.880 16.157 1.00 95.12 107 ARG A CA 1
ATOM 847 C C . ARG A 1 107 ? -7.948 4.533 16.445 1.00 95.12 107 ARG A C 1
ATOM 849 O O . ARG A 1 107 ? -7.027 5.021 15.791 1.00 95.12 107 ARG A O 1
ATOM 856 N N . SER A 1 108 ? -7.730 3.652 17.415 1.00 94.06 108 SER A N 1
ATOM 857 C CA . SER A 1 108 ? -6.374 3.262 17.792 1.00 94.06 108 SER A CA 1
ATOM 858 C C . SER A 1 108 ? -5.757 2.288 16.782 1.00 94.06 108 SER A C 1
ATOM 860 O O . SER A 1 108 ? -6.432 1.423 16.217 1.00 94.06 108 SER A O 1
ATOM 862 N N . ALA A 1 109 ? -4.433 2.348 16.621 1.00 93.31 109 ALA A N 1
ATOM 863 C CA . ALA A 1 109 ? -3.699 1.413 15.766 1.00 93.31 109 ALA A CA 1
ATOM 864 C C . ALA A 1 109 ? -3.912 -0.064 16.167 1.00 93.31 109 ALA A C 1
ATOM 866 O O . ALA A 1 109 ? -3.948 -0.939 15.307 1.00 93.31 109 ALA A O 1
ATOM 867 N N . SER A 1 110 ? -4.105 -0.360 17.457 1.00 93.50 110 SER A N 1
ATOM 868 C CA . SER A 1 110 ? -4.368 -1.724 17.946 1.00 93.50 110 SER A CA 1
ATOM 869 C C . SER A 1 110 ? -5.720 -2.277 17.478 1.00 93.50 110 SER A C 1
ATOM 871 O O . SER A 1 110 ? -5.818 -3.449 17.096 1.00 93.50 110 SER A O 1
ATOM 873 N N . GLU A 1 111 ? -6.765 -1.445 17.489 1.00 94.06 111 GLU A N 1
ATOM 874 C CA . GLU A 1 111 ? -8.093 -1.817 16.988 1.00 94.06 111 GLU A CA 1
ATOM 875 C C . GLU A 1 111 ? -8.053 -2.054 15.478 1.00 94.06 111 GLU A C 1
ATOM 877 O O . GLU A 1 111 ? -8.557 -3.071 14.996 1.00 94.06 111 GLU A O 1
ATOM 882 N N . LEU A 1 112 ? -7.399 -1.151 14.743 1.00 95.50 112 LEU A N 1
ATOM 883 C CA . LEU A 1 112 ? -7.253 -1.252 13.293 1.00 95.50 112 LEU A CA 1
ATOM 884 C C . LEU A 1 112 ? -6.418 -2.469 12.891 1.00 95.50 112 LEU A C 1
ATOM 886 O O . LEU A 1 112 ? -6.835 -3.222 12.016 1.00 95.50 112 LEU A O 1
ATOM 890 N N . LEU A 1 113 ? -5.314 -2.754 13.587 1.00 94.25 113 LEU A N 1
ATOM 891 C CA . LEU A 1 113 ? -4.509 -3.957 13.352 1.00 94.25 113 LEU A CA 1
ATOM 892 C C . LEU A 1 113 ? -5.336 -5.238 13.520 1.00 94.25 113 LEU A C 1
ATOM 894 O O . LEU A 1 113 ? -5.200 -6.183 12.742 1.00 94.25 113 LEU A O 1
ATOM 898 N N . THR A 1 114 ? -6.201 -5.281 14.535 1.00 93.38 114 THR A N 1
ATOM 8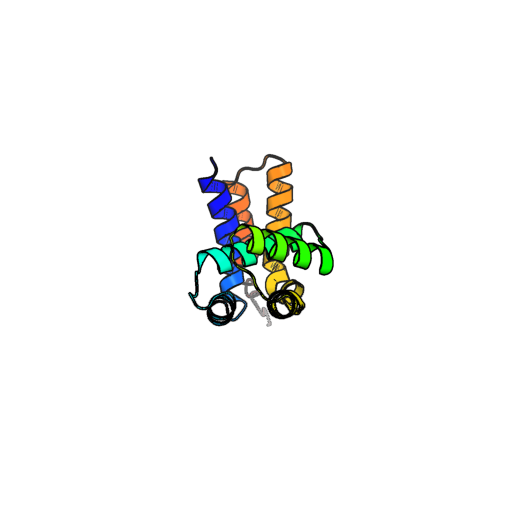99 C CA . THR A 1 114 ? -7.086 -6.429 14.769 1.00 93.38 114 THR A CA 1
ATOM 900 C C . THR A 1 114 ? -8.092 -6.591 13.629 1.00 93.38 114 THR A C 1
ATOM 902 O O . THR A 1 114 ? -8.313 -7.711 13.167 1.00 93.38 114 THR A O 1
ATOM 905 N N . GLN A 1 115 ? -8.678 -5.492 13.148 1.00 93.75 115 GLN A N 1
ATOM 906 C CA . GLN A 1 115 ? -9.605 -5.503 12.014 1.00 93.75 115 GLN A CA 1
ATOM 907 C C . GLN A 1 115 ? -8.912 -5.936 10.717 1.00 93.75 115 GLN A C 1
ATOM 909 O O . GLN A 1 115 ? -9.388 -6.862 10.064 1.00 93.75 115 GLN A O 1
ATOM 914 N N . VAL A 1 116 ? -7.764 -5.341 10.385 1.00 94.50 116 VAL A N 1
ATOM 915 C CA . VAL A 1 116 ? -6.947 -5.707 9.216 1.00 94.50 116 VAL A CA 1
ATOM 916 C C . VAL A 1 116 ? -6.615 -7.191 9.241 1.00 94.50 116 VAL A C 1
ATOM 918 O O . VAL A 1 116 ? -6.795 -7.887 8.245 1.00 94.50 116 VAL A O 1
ATOM 921 N N . ARG A 1 117 ? -6.196 -7.717 10.398 1.00 93.06 117 ARG A N 1
ATOM 922 C CA . ARG A 1 117 ? -5.873 -9.140 10.505 1.00 93.06 117 ARG A CA 1
ATOM 923 C C . ARG A 1 117 ? -7.072 -10.038 10.229 1.00 93.06 117 ARG A C 1
ATOM 925 O O . ARG A 1 117 ? -6.914 -11.078 9.595 1.00 93.06 117 ARG A O 1
ATOM 932 N N . LYS A 1 118 ? -8.263 -9.635 10.678 1.00 92.44 118 LYS A N 1
ATOM 933 C CA . LYS A 1 118 ? -9.499 -10.358 10.372 1.00 92.44 118 LYS A CA 1
ATOM 934 C C . LYS A 1 118 ? -9.814 -10.313 8.879 1.00 92.44 118 LYS A C 1
ATOM 936 O O . LYS A 1 118 ? -10.136 -11.358 8.331 1.00 92.44 118 LYS A O 1
ATOM 941 N N . LEU A 1 119 ? -9.691 -9.154 8.238 1.00 91.81 119 LEU A N 1
ATOM 942 C CA . LEU A 1 119 ? -9.969 -8.996 6.808 1.00 91.81 119 LEU A CA 1
ATOM 943 C C . LEU A 1 119 ? -9.015 -9.815 5.927 1.00 91.81 119 LEU A C 1
ATOM 945 O O . LEU A 1 119 ? -9.464 -10.457 4.985 1.00 91.81 119 LEU A O 1
ATOM 949 N N . LEU A 1 120 ? -7.718 -9.815 6.242 1.00 92.50 120 LEU A N 1
ATOM 950 C CA . LEU A 1 120 ? -6.690 -10.371 5.354 1.00 92.50 120 LEU A CA 1
ATOM 951 C C . LEU A 1 120 ? -6.335 -11.835 5.643 1.00 92.50 120 LEU A C 1
ATOM 953 O O . LEU A 1 120 ? -5.931 -12.561 4.737 1.00 92.50 120 LEU A O 1
ATOM 957 N N . TYR A 1 121 ? -6.481 -12.286 6.894 1.00 84.38 121 TYR A N 1
ATOM 958 C CA . TYR A 1 121 ? -6.013 -13.611 7.322 1.00 84.38 121 TYR A CA 1
ATOM 959 C C . TYR A 1 121 ? -7.112 -14.527 7.867 1.00 84.38 121 TYR A C 1
ATOM 961 O O . TYR A 1 121 ? -6.819 -15.683 8.190 1.00 84.38 121 TYR A O 1
ATOM 969 N N . SER A 1 122 ? -8.369 -14.078 7.963 1.00 70.56 122 SER A N 1
ATOM 970 C CA . SER A 1 122 ? -9.451 -15.019 8.265 1.00 70.56 122 SER A CA 1
ATOM 971 C C . SER A 1 122 ? -9.707 -15.865 7.029 1.00 70.56 122 SER A C 1
ATOM 973 O O . SER A 1 122 ? -10.146 -15.363 5.996 1.00 70.56 122 SER A O 1
ATOM 975 N N . ARG A 1 123 ? -9.426 -17.166 7.134 1.00 54.97 123 ARG A N 1
ATOM 976 C CA . ARG A 1 123 ? -9.891 -18.143 6.147 1.00 54.97 123 ARG A CA 1
ATOM 977 C C . ARG A 1 123 ? -11.406 -17.969 5.974 1.00 54.97 123 ARG A C 1
ATOM 979 O O . ARG A 1 123 ? -12.072 -17.701 6.979 1.00 54.97 123 ARG A O 1
ATOM 986 N N . PRO A 1 124 ? -11.971 -18.155 4.765 1.00 44.97 124 PRO A N 1
ATOM 987 C CA . PRO A 1 124 ? -13.402 -18.388 4.673 1.00 44.97 124 PRO A CA 1
ATOM 988 C C . PRO A 1 124 ? -13.696 -19.549 5.620 1.00 44.97 124 PRO A C 1
ATOM 990 O O . PRO A 1 124 ? -13.102 -20.620 5.490 1.00 44.97 124 PRO A O 1
ATOM 993 N N . HIS A 1 125 ? -14.513 -19.304 6.644 1.00 43.81 125 HIS A N 1
ATOM 994 C CA . HIS A 1 125 ? -15.049 -20.390 7.442 1.00 43.81 125 HIS A CA 1
ATOM 995 C C . HIS A 1 125 ? -15.684 -21.355 6.443 1.00 43.81 125 HIS A C 1
ATOM 997 O O . HIS A 1 125 ? -16.627 -20.974 5.750 1.00 43.81 125 HIS A O 1
ATOM 1003 N N . GLU A 1 126 ? -15.129 -22.567 6.342 1.00 42.59 126 GLU A N 1
ATOM 1004 C CA . GLU A 1 126 ? -15.847 -23.717 5.812 1.00 42.59 126 GLU A CA 1
ATOM 1005 C C . GLU A 1 126 ? -17.236 -23.665 6.434 1.00 42.59 126 GLU A C 1
ATOM 1007 O O . GLU A 1 126 ? -17.408 -23.782 7.652 1.00 42.59 126 GLU A O 1
ATOM 1012 N N . ILE A 1 127 ? -18.217 -23.372 5.587 1.00 42.97 127 ILE A N 1
ATOM 1013 C CA . ILE A 1 127 ? -19.617 -23.510 5.922 1.00 42.97 127 ILE A CA 1
ATOM 1014 C C . ILE A 1 127 ? -19.746 -24.977 6.305 1.00 42.97 127 ILE A C 1
ATOM 1016 O O . ILE A 1 127 ? -19.582 -25.852 5.459 1.00 42.97 127 ILE A O 1
ATOM 1020 N N . TYR A 1 128 ? -19.950 -25.237 7.595 1.00 44.66 128 TYR A N 1
ATOM 1021 C CA . TYR A 1 128 ? -20.294 -26.553 8.105 1.00 44.66 128 TYR A CA 1
ATOM 1022 C C . TYR A 1 128 ? -21.474 -27.072 7.279 1.00 44.66 128 TYR A C 1
ATOM 1024 O O . TYR A 1 128 ? -22.620 -26.687 7.512 1.00 44.66 128 TYR A O 1
ATOM 1032 N N . THR A 1 129 ? -21.209 -27.974 6.339 1.00 48.31 129 THR A N 1
ATOM 1033 C CA . THR A 1 129 ? -22.209 -28.902 5.826 1.00 48.31 129 THR A CA 1
ATOM 1034 C C . THR A 1 129 ? -22.520 -29.876 6.956 1.00 48.31 129 THR A C 1
ATOM 1036 O O . THR A 1 129 ? -22.043 -31.004 7.010 1.00 48.31 129 THR A O 1
ATOM 1039 N N . ARG A 1 130 ? -23.336 -29.433 7.917 1.00 46.00 130 ARG A N 1
ATOM 1040 C CA . ARG A 1 130 ? -24.218 -30.372 8.603 1.00 46.00 130 ARG A CA 1
ATOM 1041 C C . ARG A 1 130 ? -25.360 -30.643 7.645 1.00 46.00 130 ARG A C 1
ATOM 1043 O O . ARG A 1 130 ? -26.403 -30.004 7.707 1.00 46.00 130 ARG A O 1
ATOM 1050 N N . ASP A 1 131 ? -25.105 -31.577 6.740 1.00 48.62 131 ASP A N 1
ATOM 1051 C CA . ASP A 1 131 ? -26.158 -32.334 6.090 1.00 48.62 131 ASP A CA 1
ATOM 1052 C C . ASP A 1 131 ? -26.835 -33.156 7.196 1.00 48.62 131 ASP A C 1
ATOM 1054 O O . ASP A 1 131 ? -26.392 -34.233 7.590 1.00 48.62 131 ASP A O 1
ATOM 1058 N N . THR A 1 132 ? -27.835 -32.553 7.835 1.00 59.34 132 THR A N 1
ATOM 1059 C CA . THR A 1 132 ? -28.828 -33.284 8.612 1.00 59.34 132 THR A CA 1
ATOM 1060 C C . THR A 1 132 ? -29.883 -33.770 7.632 1.00 59.34 132 THR A C 1
ATOM 1062 O O . THR A 1 132 ? -30.909 -33.121 7.448 1.00 59.34 132 THR A O 1
ATOM 1065 N N . SER A 1 133 ? -29.596 -34.907 7.017 1.00 54.22 133 SER A N 1
ATOM 1066 C CA . SER A 1 133 ? -30.535 -35.743 6.273 1.00 54.22 133 SER A CA 1
ATOM 1067 C C . SER A 1 133 ? -30.190 -37.165 6.736 1.00 54.22 133 SER A C 1
ATOM 1069 O O . SER A 1 133 ? -29.059 -37.600 6.548 1.00 54.22 133 SER A O 1
ATOM 1071 N N . GLY A 1 134 ? -30.985 -37.847 7.556 1.00 44.94 134 GLY A N 1
ATOM 1072 C CA . GLY A 1 134 ? -32.386 -38.185 7.330 1.00 44.94 134 GLY A CA 1
ATOM 1073 C C . GLY A 1 134 ? -32.431 -39.690 7.118 1.00 44.94 134 GLY A C 1
ATOM 1074 O O . GLY A 1 134 ? -31.972 -40.112 6.038 1.00 44.94 134 GLY A O 1
#

Organism: NCBI:txid2750658

pLDDT: mean 83.79, std 14.56, range [42.59, 97.0]